Protein AF-J9FDZ7-F1 (afdb_monomer_lite)

Organism: Wuchereria bancrofti (NCBI:txid6293)

InterPro domains:
  IPR011078 Pyridoxal phosphate homeostasis protein [PTHR10146] (24-107)
 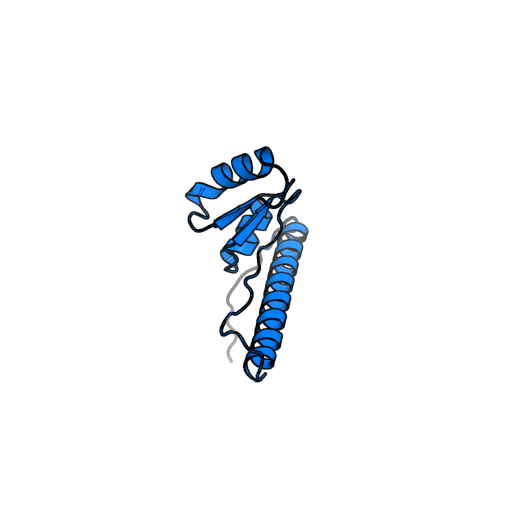 IPR029066 PLP-binding barrel [G3DSA:3.20.20.10] (22-108)
  IPR029066 PLP-binding barrel [SSF51419] (21-107)

Secondary structure (DSSP, 8-state):
------------TT-HHHHHHHHHHHHHHHHHHHHHHHHHHHHHTSTT--S------EE-TT--HHHHHHHHHTT--EEEES-HHHHHHHHHHHTTT-TT-EEEE---

Sequence (108 aa):
MAIRHLGDLCCDLNGTAGELNNAALVDNLRLILRRIENVSKKAEQSPYWRGRKPSLVAVSKTKSSSLIQCCYDAGQMKFGENYIQELVDKAEALKSKCPNIRWHFIGT

Foldseek 3Di:
DDDDDDDDDDDPPPPPPVVVVLVVLL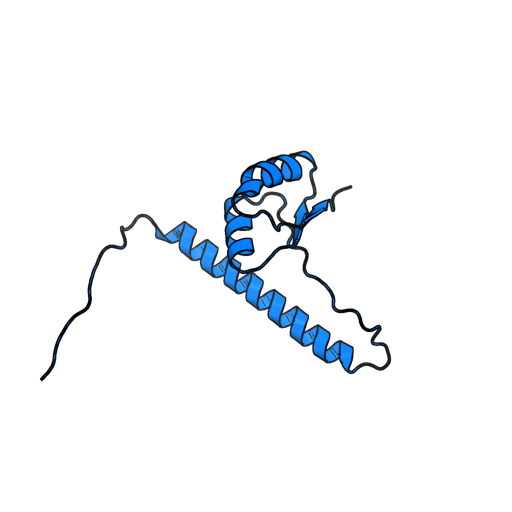VVVVVVVVVQVVVLVVLVPDPPNPPDRDDDAAEQEVHDLVSVLSVVVSPDAHYEYADPVVQVVSCVVCCVPRVRHDYDYPHD

Structure (mmCIF, N/CA/C/O backbone):
data_AF-J9FDZ7-F1
#
_entry.id   AF-J9FDZ7-F1
#
loop_
_atom_site.group_PDB
_atom_site.id
_atom_site.type_symbol
_atom_site.label_atom_id
_atom_site.label_alt_id
_atom_site.label_comp_id
_atom_site.label_asym_id
_atom_site.label_entity_id
_atom_site.label_seq_id
_atom_site.pdbx_PDB_ins_code
_atom_site.Cartn_x
_atom_site.Cartn_y
_atom_site.Cartn_z
_atom_site.occupancy
_atom_site.B_iso_or_equiv
_atom_site.auth_seq_id
_atom_site.auth_comp_id
_atom_site.auth_asym_id
_atom_site.auth_atom_id
_atom_site.pdbx_PDB_model_num
ATOM 1 N N . MET A 1 1 ? -40.040 -19.643 -26.287 1.00 32.91 1 MET A N 1
ATOM 2 C CA . MET A 1 1 ? -39.506 -20.928 -25.783 1.00 32.91 1 MET A CA 1
ATOM 3 C C . MET A 1 1 ? -37.998 -20.718 -25.630 1.00 32.91 1 MET A C 1
ATOM 5 O O . MET A 1 1 ? -37.355 -20.544 -26.645 1.00 32.91 1 MET A O 1
ATOM 9 N N . ALA A 1 2 ? -37.373 -20.513 -24.474 1.00 34.19 2 ALA A N 1
ATOM 10 C CA . ALA A 1 2 ? -37.771 -20.629 -23.081 1.00 34.19 2 ALA A CA 1
ATOM 11 C C . ALA A 1 2 ? -37.327 -19.377 -22.293 1.00 34.19 2 ALA A C 1
ATOM 13 O O . ALA A 1 2 ? -36.250 -18.834 -22.515 1.00 34.19 2 ALA A O 1
ATOM 14 N N . ILE A 1 3 ? -38.195 -18.953 -21.378 1.00 39.41 3 ILE A N 1
ATOM 15 C CA . ILE A 1 3 ? -37.937 -18.024 -20.275 1.00 39.41 3 ILE A CA 1
ATOM 16 C C . ILE A 1 3 ? -37.761 -18.891 -19.021 1.00 39.41 3 ILE A C 1
ATOM 18 O O . ILE A 1 3 ? -38.563 -19.809 -18.840 1.00 39.41 3 ILE A O 1
ATOM 22 N N . ARG A 1 4 ? -36.754 -18.592 -18.185 1.00 34.16 4 ARG A N 1
ATOM 23 C CA . ARG A 1 4 ? -36.658 -18.808 -16.715 1.00 34.16 4 ARG A CA 1
ATOM 24 C C . ARG A 1 4 ? -35.264 -18.309 -16.275 1.00 34.16 4 ARG A C 1
ATOM 26 O O . ARG A 1 4 ? -34.276 -18.828 -16.767 1.00 34.16 4 ARG A O 1
ATOM 33 N N . HIS A 1 5 ? -35.114 -17.140 -15.649 1.00 36.59 5 HIS A N 1
ATOM 34 C CA . HIS A 1 5 ? -35.403 -16.763 -14.252 1.00 36.59 5 HIS A CA 1
ATOM 35 C C . HIS A 1 5 ? -34.440 -17.395 -13.228 1.00 36.59 5 HIS A C 1
ATOM 37 O O . HIS A 1 5 ? -34.552 -18.578 -12.930 1.00 36.59 5 HIS A O 1
ATOM 43 N N . LEU A 1 6 ? -33.532 -16.558 -12.717 1.00 37.59 6 LEU A N 1
ATOM 44 C CA . LEU A 1 6 ? -32.768 -16.620 -11.459 1.00 37.59 6 LEU A CA 1
ATOM 45 C C . LEU A 1 6 ? -32.405 -15.137 -11.218 1.00 37.59 6 LEU A C 1
ATOM 47 O O . LEU A 1 6 ? -31.550 -14.614 -11.926 1.00 37.59 6 LEU A O 1
ATOM 51 N N . GLY A 1 7 ? -33.257 -14.338 -10.568 1.00 34.38 7 GLY A N 1
ATOM 52 C CA . GLY A 1 7 ? -33.419 -14.270 -9.108 1.00 34.38 7 GLY A CA 1
ATOM 53 C C . GLY A 1 7 ? -32.295 -13.386 -8.547 1.00 34.38 7 GLY A C 1
ATOM 54 O O . GLY A 1 7 ? -31.138 -13.610 -8.871 1.00 34.38 7 GLY A O 1
ATOM 55 N N . ASP A 1 8 ? -32.486 -12.343 -7.755 1.00 35.00 8 ASP A N 1
ATOM 56 C CA . ASP A 1 8 ? -33.650 -11.647 -7.228 1.00 35.00 8 ASP A CA 1
ATOM 57 C C . ASP A 1 8 ? -33.134 -10.274 -6.762 1.00 35.00 8 ASP A C 1
ATOM 59 O O . ASP A 1 8 ? -31.969 -10.121 -6.384 1.00 35.00 8 ASP A O 1
ATOM 63 N N . LEU A 1 9 ? -34.010 -9.273 -6.803 1.00 49.28 9 LEU A N 1
ATOM 64 C CA . LEU A 1 9 ? -33.831 -7.987 -6.137 1.00 49.28 9 LEU A CA 1
ATOM 65 C C . LEU A 1 9 ? -33.591 -8.211 -4.636 1.00 49.28 9 LEU A C 1
ATOM 67 O O . LEU A 1 9 ? -34.491 -8.700 -3.963 1.00 49.28 9 LEU A O 1
ATOM 71 N N . CYS A 1 10 ? -32.451 -7.763 -4.112 1.00 34.91 10 CYS A N 1
ATOM 72 C CA . CYS A 1 10 ? -32.377 -7.044 -2.834 1.00 34.91 10 CYS A CA 1
ATOM 73 C C . CYS A 1 10 ? -30.965 -6.462 -2.677 1.00 34.91 10 CYS A C 1
ATOM 75 O O . CYS A 1 10 ? -30.100 -7.047 -2.034 1.00 34.91 10 CYS A O 1
ATOM 77 N N . CYS A 1 11 ? -30.695 -5.319 -3.300 1.00 38.91 11 CYS A N 1
ATOM 78 C CA . CYS A 1 11 ? -29.627 -4.446 -2.825 1.00 38.91 11 CYS A CA 1
ATOM 79 C C . CYS A 1 11 ? -30.304 -3.223 -2.223 1.00 38.91 11 CYS A C 1
ATOM 81 O O . CYS A 1 11 ? -30.744 -2.310 -2.921 1.00 38.91 11 CYS A O 1
ATOM 83 N N . ASP A 1 12 ? -30.453 -3.285 -0.903 1.00 35.34 12 ASP A N 1
ATOM 84 C CA . ASP A 1 12 ? -30.918 -2.195 -0.066 1.00 35.34 12 ASP A CA 1
ATOM 85 C C . ASP A 1 12 ? -30.170 -0.904 -0.417 1.00 35.34 12 ASP A C 1
ATOM 87 O O . ASP A 1 12 ? -28.940 -0.866 -0.521 1.00 35.34 12 ASP A O 1
ATOM 91 N N . LEU A 1 13 ? -30.929 0.178 -0.581 1.00 44.09 13 LEU A N 1
ATOM 92 C CA . LEU A 1 13 ? -30.477 1.509 -1.001 1.00 44.09 13 LEU A CA 1
ATOM 93 C C . LEU A 1 13 ? -29.610 2.246 0.047 1.00 44.09 13 LEU A C 1
ATOM 95 O O . LEU A 1 13 ? -29.589 3.471 0.070 1.00 44.09 13 LEU A O 1
ATOM 99 N N . ASN A 1 14 ? -28.860 1.522 0.886 1.00 43.75 14 ASN A N 1
ATOM 100 C CA . ASN A 1 14 ? -27.991 2.071 1.934 1.00 43.75 14 ASN A CA 1
ATOM 101 C C . ASN A 1 14 ? -26.526 1.561 1.896 1.00 43.75 14 ASN A C 1
ATOM 103 O O . ASN A 1 14 ? -25.741 1.943 2.761 1.00 43.75 14 ASN A O 1
ATOM 107 N N . GLY A 1 15 ? -26.122 0.735 0.915 1.00 45.91 15 GLY A N 1
ATOM 108 C CA . GLY A 1 15 ? -24.787 0.089 0.872 1.00 45.91 15 GLY A CA 1
ATOM 109 C C . GLY A 1 15 ? -23.719 0.688 -0.067 1.00 45.91 15 GLY A C 1
ATOM 110 O O . GLY A 1 15 ? -22.568 0.259 -0.062 1.00 45.91 15 GLY A O 1
ATOM 111 N N . THR A 1 16 ? -24.040 1.689 -0.886 1.00 53.66 16 THR A N 1
ATOM 112 C CA . THR A 1 16 ? -23.292 1.917 -2.141 1.00 53.66 16 THR A CA 1
ATOM 113 C C . THR A 1 16 ? -21.958 2.664 -2.003 1.00 53.66 16 THR A C 1
ATOM 115 O O . THR A 1 16 ? -21.017 2.369 -2.736 1.00 53.66 16 THR A O 1
ATOM 118 N N . ALA A 1 17 ? -21.809 3.607 -1.069 1.00 55.47 17 ALA A N 1
ATOM 119 C CA . ALA A 1 17 ? -20.612 4.461 -1.030 1.00 55.47 17 ALA A CA 1
ATOM 120 C C . ALA A 1 17 ? -19.342 3.734 -0.537 1.00 55.47 17 ALA A C 1
ATOM 122 O O . ALA A 1 17 ? -18.249 3.963 -1.059 1.00 55.47 17 ALA A O 1
ATOM 123 N N . GLY A 1 18 ? -19.474 2.849 0.457 1.00 58.84 18 GLY A N 1
ATOM 124 C CA . GLY A 1 18 ? -18.346 2.098 1.022 1.00 58.84 18 GLY A CA 1
ATOM 125 C C . GLY A 1 18 ? -17.840 0.992 0.092 1.00 58.84 18 GLY A C 1
ATOM 126 O O . GLY A 1 18 ? -16.633 0.815 -0.067 1.00 58.84 18 GLY A O 1
ATOM 127 N N . GLU A 1 19 ? -18.757 0.294 -0.576 1.00 60.75 19 GLU A N 1
ATOM 128 C CA . GLU A 1 19 ? -18.436 -0.796 -1.503 1.00 60.75 19 GLU A CA 1
ATOM 129 C C . GLU A 1 19 ? -17.808 -0.284 -2.806 1.00 60.75 19 GLU A C 1
ATOM 131 O O . GLU A 1 19 ? -16.802 -0.834 -3.260 1.00 60.75 19 GLU A O 1
ATOM 136 N N . LEU A 1 20 ? -18.316 0.829 -3.355 1.00 61.69 20 LEU A N 1
ATOM 137 C CA . LEU A 1 20 ? -17.718 1.488 -4.523 1.00 61.69 20 LEU A CA 1
ATOM 138 C C . LEU A 1 20 ? -16.288 1.974 -4.235 1.00 61.69 20 LEU A C 1
ATOM 140 O O . LEU A 1 20 ? -15.404 1.847 -5.084 1.00 61.69 20 LEU A O 1
ATOM 144 N N . ASN A 1 21 ? -16.034 2.477 -3.023 1.00 82.50 21 ASN A N 1
ATOM 145 C CA . ASN A 1 21 ? -14.703 2.927 -2.617 1.00 82.50 21 ASN A CA 1
ATOM 146 C C . ASN A 1 21 ? -13.717 1.753 -2.450 1.00 82.50 21 ASN A C 1
ATOM 148 O O . ASN A 1 21 ? -12.546 1.864 -2.815 1.00 82.50 21 ASN A O 1
ATOM 152 N N . ASN A 1 22 ? -14.194 0.605 -1.960 1.00 89.94 22 ASN A N 1
ATOM 153 C CA . ASN A 1 22 ? -13.390 -0.612 -1.839 1.00 89.94 22 ASN A CA 1
ATOM 154 C C . ASN A 1 22 ? -13.025 -1.203 -3.207 1.00 89.94 22 ASN A C 1
ATOM 156 O O . ASN A 1 22 ? -11.865 -1.551 -3.428 1.00 89.94 22 ASN A O 1
ATOM 160 N N . ALA A 1 23 ? -13.977 -1.263 -4.143 1.00 90.44 23 ALA A N 1
ATOM 161 C CA . ALA A 1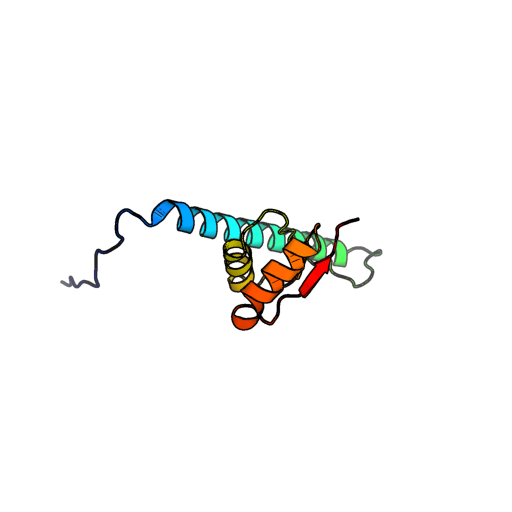 23 ? -13.714 -1.738 -5.501 1.00 90.44 23 ALA A CA 1
ATOM 162 C C . ALA A 1 23 ? -12.646 -0.879 -6.200 1.00 90.44 23 ALA A C 1
ATOM 164 O O . ALA A 1 23 ? -11.644 -1.404 -6.690 1.00 90.44 23 ALA A O 1
ATOM 165 N N . ALA A 1 24 ? -12.795 0.450 -6.146 1.00 93.81 24 ALA A N 1
ATOM 166 C CA . ALA A 1 24 ? -11.819 1.379 -6.710 1.00 93.81 24 ALA A CA 1
ATOM 167 C C . ALA A 1 24 ? -10.429 1.253 -6.052 1.00 93.81 24 ALA A C 1
ATOM 169 O O . ALA A 1 24 ? -9.403 1.317 -6.733 1.00 93.81 24 ALA A O 1
ATOM 170 N N . LEU A 1 25 ? -10.370 1.041 -4.732 1.00 95.00 25 LEU A N 1
ATOM 171 C CA . LEU A 1 25 ? -9.117 0.806 -4.009 1.00 95.00 25 LEU A CA 1
ATOM 172 C C . LEU A 1 25 ? -8.401 -0.462 -4.496 1.00 95.00 25 LEU A C 1
ATOM 174 O O . LEU A 1 25 ? -7.198 -0.427 -4.770 1.00 95.00 25 LEU A O 1
ATOM 178 N N . VAL A 1 26 ? -9.132 -1.569 -4.632 1.00 96.69 26 VAL A N 1
ATOM 179 C CA . VAL A 1 26 ? -8.578 -2.844 -5.107 1.00 96.69 26 VAL A CA 1
ATOM 180 C C . VAL A 1 26 ? -8.105 -2.734 -6.558 1.00 96.69 26 VAL A C 1
ATOM 182 O O . VAL A 1 26 ? -7.043 -3.256 -6.907 1.00 96.69 26 VAL A O 1
ATOM 185 N N . ASP A 1 27 ? -8.831 -2.011 -7.407 1.00 97.25 27 ASP A N 1
ATOM 186 C CA . ASP A 1 27 ? -8.412 -1.784 -8.790 1.00 97.25 27 ASP A CA 1
ATOM 187 C C . ASP A 1 27 ? -7.151 -0.922 -8.880 1.00 97.25 27 ASP A C 1
ATOM 189 O O . ASP A 1 27 ? -6.242 -1.236 -9.657 1.00 97.25 27 ASP A O 1
ATOM 193 N N . ASN A 1 28 ? -7.021 0.091 -8.019 1.00 97.44 28 ASN A N 1
ATOM 194 C CA . ASN A 1 28 ? -5.789 0.869 -7.893 1.00 97.44 28 ASN A CA 1
ATOM 195 C C . ASN A 1 28 ? -4.603 -0.004 -7.459 1.00 97.44 28 ASN A C 1
ATOM 197 O O . ASN A 1 28 ? -3.521 0.090 -8.046 1.00 97.44 28 ASN A O 1
ATOM 201 N N . LEU A 1 29 ? -4.800 -0.895 -6.483 1.00 97.75 29 LEU A N 1
ATOM 202 C CA . LEU A 1 29 ? -3.778 -1.856 -6.065 1.00 97.75 29 LEU A CA 1
ATOM 203 C C . LEU A 1 29 ? -3.344 -2.747 -7.240 1.00 97.75 29 LEU A C 1
ATOM 205 O O . LEU A 1 29 ? -2.150 -2.855 -7.531 1.00 97.75 29 LEU A O 1
ATOM 209 N N . ARG A 1 30 ? -4.299 -3.332 -7.974 1.00 97.69 30 ARG A N 1
ATOM 210 C CA . ARG A 1 30 ? -4.022 -4.169 -9.156 1.00 97.69 30 ARG A CA 1
ATOM 211 C C . ARG A 1 30 ? -3.280 -3.397 -10.245 1.00 97.69 30 ARG A C 1
ATOM 213 O O . ARG A 1 30 ? -2.353 -3.934 -10.854 1.00 97.69 30 ARG A O 1
ATOM 220 N N . LEU A 1 31 ? -3.659 -2.144 -10.488 1.00 98.12 31 LEU A N 1
ATOM 221 C CA . LEU A 1 31 ? -2.990 -1.271 -11.449 1.00 98.12 31 LEU A CA 1
ATOM 222 C C . LEU A 1 31 ? -1.520 -1.044 -11.070 1.00 98.12 31 LEU A C 1
ATOM 224 O O . LEU A 1 31 ? -0.640 -1.163 -11.925 1.00 98.12 31 LEU A O 1
ATOM 228 N N . ILE A 1 32 ? -1.241 -0.755 -9.797 1.00 98.00 32 ILE A N 1
ATOM 229 C CA . ILE A 1 32 ? 0.125 -0.548 -9.296 1.00 98.00 32 ILE A CA 1
ATOM 230 C C . ILE A 1 32 ? 0.945 -1.837 -9.413 1.00 98.00 32 ILE A C 1
ATOM 232 O O . ILE A 1 32 ? 2.062 -1.797 -9.931 1.00 98.00 32 ILE A O 1
ATOM 236 N N . LEU A 1 33 ? 0.391 -2.986 -9.016 1.00 97.44 33 LEU A N 1
ATOM 237 C CA . LEU A 1 33 ? 1.070 -4.281 -9.133 1.00 97.44 33 LEU A CA 1
ATOM 238 C C . LEU A 1 33 ? 1.429 -4.609 -10.589 1.00 97.44 33 LEU A C 1
ATOM 240 O O . LEU A 1 33 ? 2.560 -5.004 -10.872 1.00 97.44 33 LEU A O 1
ATOM 244 N N . ARG A 1 34 ? 0.515 -4.362 -11.536 1.00 97.62 34 ARG A N 1
ATOM 245 C CA . ARG A 1 34 ? 0.787 -4.525 -12.976 1.00 97.62 34 ARG A CA 1
ATOM 246 C C . ARG A 1 34 ? 1.909 -3.607 -13.458 1.00 97.62 34 ARG A C 1
ATOM 248 O O . ARG A 1 34 ? 2.755 -4.039 -14.236 1.00 97.62 34 ARG A O 1
ATOM 255 N N . ARG A 1 35 ? 1.944 -2.350 -13.001 1.00 97.62 35 ARG A N 1
ATOM 256 C CA . ARG A 1 35 ? 3.029 -1.411 -13.340 1.00 97.62 35 ARG A CA 1
ATOM 257 C C . ARG A 1 35 ? 4.375 -1.908 -12.822 1.00 97.62 35 ARG A C 1
ATOM 259 O O . ARG A 1 35 ? 5.342 -1.900 -13.580 1.00 97.62 35 ARG A O 1
ATOM 266 N N . ILE A 1 36 ? 4.423 -2.374 -11.574 1.00 96.94 36 ILE A N 1
ATOM 267 C CA . ILE A 1 36 ? 5.636 -2.935 -10.970 1.00 96.94 36 ILE A CA 1
ATOM 268 C C . ILE A 1 36 ? 6.119 -4.151 -11.761 1.00 96.94 36 ILE A C 1
ATOM 270 O O . ILE A 1 36 ? 7.302 -4.223 -12.091 1.00 96.94 36 ILE A O 1
ATOM 274 N N . GLU A 1 37 ? 5.224 -5.070 -12.122 1.00 96.56 37 GLU A N 1
ATOM 275 C CA . GLU A 1 37 ? 5.589 -6.258 -12.900 1.00 96.56 37 GLU A CA 1
ATOM 276 C C . GLU A 1 37 ? 6.098 -5.882 -14.298 1.00 96.56 37 GLU A C 1
ATOM 278 O O . GLU A 1 37 ? 7.139 -6.372 -14.732 1.00 96.56 37 GLU A O 1
ATOM 283 N N . ASN A 1 38 ? 5.432 -4.951 -14.986 1.00 96.44 38 ASN A N 1
ATOM 284 C CA . ASN A 1 38 ? 5.854 -4.491 -16.311 1.00 96.44 38 ASN A CA 1
ATOM 285 C C . ASN A 1 38 ? 7.238 -3.828 -16.287 1.00 96.44 38 ASN A C 1
ATOM 287 O O . ASN A 1 38 ? 8.049 -4.064 -17.182 1.00 96.44 38 ASN A O 1
ATOM 291 N N . VAL A 1 39 ? 7.519 -3.001 -15.277 1.00 95.19 39 VAL A N 1
ATOM 292 C CA . VAL A 1 39 ? 8.842 -2.382 -15.107 1.00 95.19 39 VAL A CA 1
ATOM 293 C C . VAL A 1 39 ? 9.884 -3.432 -14.727 1.00 95.19 39 VAL A C 1
ATOM 295 O O . VAL A 1 39 ? 10.988 -3.400 -15.261 1.00 95.19 39 VAL A O 1
ATOM 298 N N . SER A 1 40 ? 9.531 -4.398 -13.876 1.00 95.88 40 SER A N 1
ATOM 299 C CA . SER A 1 40 ? 10.435 -5.484 -13.477 1.00 95.88 40 SER A CA 1
ATOM 300 C C . SER A 1 40 ? 10.845 -6.345 -14.672 1.00 95.88 40 SER A C 1
ATOM 302 O O . SER A 1 40 ? 12.033 -6.580 -14.858 1.00 95.88 40 SER A O 1
ATOM 304 N N . LYS A 1 41 ? 9.901 -6.717 -15.548 1.00 95.44 41 LYS A N 1
ATOM 305 C CA . LYS A 1 41 ? 10.190 -7.457 -16.791 1.00 95.44 41 LYS A CA 1
ATOM 306 C C . LYS A 1 41 ? 11.126 -6.700 -17.733 1.00 95.44 41 LYS A C 1
ATOM 308 O O . LYS A 1 41 ? 11.983 -7.303 -18.366 1.00 95.44 41 LYS A O 1
ATOM 313 N N . LYS A 1 42 ? 10.975 -5.375 -17.833 1.00 95.12 42 LYS A N 1
ATOM 314 C CA . LYS A 1 42 ? 11.898 -4.536 -18.616 1.00 95.12 42 LYS A CA 1
ATOM 315 C C . LYS A 1 42 ? 13.279 -4.470 -17.967 1.00 95.12 42 LYS A C 1
ATOM 317 O O . LYS A 1 42 ? 14.283 -4.529 -18.666 1.00 95.12 42 LYS A O 1
ATOM 322 N N . ALA A 1 43 ? 13.333 -4.362 -16.640 1.00 95.06 43 ALA A N 1
ATOM 323 C CA . ALA A 1 43 ? 14.587 -4.323 -15.897 1.00 95.06 43 ALA A CA 1
ATOM 324 C C . ALA A 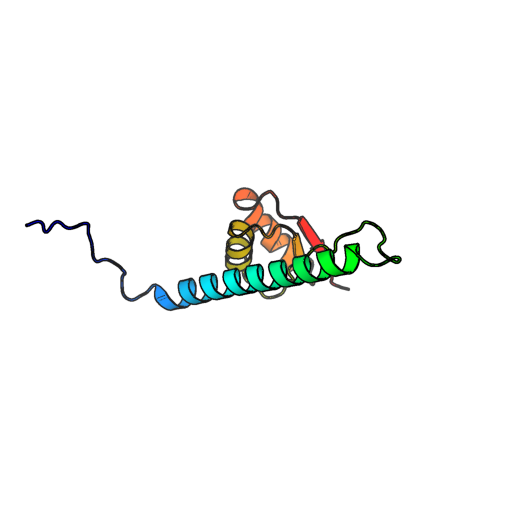1 43 ? 15.368 -5.639 -16.017 1.00 95.06 43 ALA A C 1
ATOM 326 O O . ALA A 1 43 ? 16.583 -5.587 -16.149 1.00 95.06 43 ALA A O 1
ATOM 327 N N . GLU A 1 44 ? 14.685 -6.787 -16.048 1.00 95.94 44 GLU A N 1
ATOM 328 C CA . GLU A 1 44 ? 15.283 -8.118 -16.247 1.00 95.94 44 GLU A CA 1
ATOM 329 C C . GLU A 1 44 ? 16.045 -8.270 -17.570 1.00 95.94 44 GLU A C 1
ATOM 331 O O . GLU A 1 44 ? 16.961 -9.080 -17.654 1.00 95.94 44 GLU A O 1
ATOM 336 N N . GLN A 1 45 ? 15.703 -7.478 -18.588 1.00 95.44 45 GLN A N 1
ATOM 337 C CA . GLN A 1 45 ? 16.376 -7.487 -19.892 1.00 95.44 45 GLN A CA 1
ATOM 338 C C . GLN A 1 45 ? 17.645 -6.619 -19.915 1.00 95.44 45 GLN A C 1
ATOM 340 O O . GLN A 1 45 ? 18.381 -6.618 -20.899 1.00 95.44 45 GLN A O 1
ATOM 345 N N . SER A 1 46 ? 17.899 -5.851 -18.854 1.00 95.00 46 SER A N 1
ATOM 346 C CA . SER A 1 46 ? 19.049 -4.955 -18.765 1.00 95.00 46 SER A CA 1
ATOM 347 C C . SER A 1 46 ? 20.317 -5.709 -18.352 1.00 95.00 46 SER A C 1
ATOM 349 O O . SER A 1 46 ? 20.260 -6.512 -17.418 1.00 95.00 46 SER A O 1
ATOM 351 N N . PRO A 1 47 ? 21.496 -5.383 -18.919 1.00 95.69 47 PRO A N 1
ATOM 352 C CA . PRO A 1 47 ? 22.772 -5.924 -18.444 1.00 95.69 47 PRO A CA 1
ATOM 353 C C . PRO A 1 47 ? 23.093 -5.519 -16.993 1.00 95.69 47 PRO A C 1
ATOM 355 O O . PRO A 1 47 ? 23.932 -6.140 -16.349 1.00 95.69 47 PRO A O 1
ATOM 358 N N . TYR A 1 48 ? 22.415 -4.497 -16.456 1.00 93.75 48 TYR A N 1
ATOM 359 C CA . TYR A 1 48 ? 22.561 -4.044 -15.069 1.00 93.75 48 TYR A CA 1
ATOM 360 C C . TYR A 1 48 ? 21.593 -4.733 -14.095 1.00 93.75 48 TYR A C 1
ATOM 362 O O . TYR A 1 48 ? 21.520 -4.352 -12.921 1.00 93.75 48 TYR A O 1
ATOM 370 N N . TRP A 1 49 ? 20.806 -5.710 -14.556 1.00 93.75 49 TRP A N 1
ATOM 371 C CA . TRP A 1 49 ? 19.860 -6.418 -13.704 1.00 93.75 49 TRP A CA 1
ATOM 372 C C . TRP A 1 49 ? 20.574 -7.198 -12.600 1.00 93.75 49 TRP A C 1
ATOM 374 O O . TRP A 1 49 ? 21.405 -8.064 -12.853 1.00 93.75 49 TRP A O 1
ATOM 384 N N . ARG A 1 50 ? 20.211 -6.924 -11.343 1.00 93.62 50 ARG A N 1
ATOM 385 C CA . ARG A 1 50 ? 20.827 -7.555 -10.161 1.00 93.62 50 ARG A CA 1
ATOM 386 C C . ARG A 1 50 ? 20.028 -8.736 -9.602 1.00 93.62 50 ARG A C 1
ATOM 388 O O . ARG A 1 50 ? 20.209 -9.095 -8.442 1.00 93.62 50 ARG A O 1
ATOM 395 N N . GLY A 1 51 ? 19.101 -9.302 -10.379 1.00 93.31 51 GLY A N 1
ATOM 396 C CA . GLY A 1 51 ? 18.309 -10.461 -9.947 1.00 93.31 51 GLY A CA 1
ATOM 397 C C . GLY A 1 51 ? 17.298 -10.173 -8.831 1.00 93.31 51 GLY A C 1
ATOM 398 O O . GLY A 1 51 ? 16.891 -11.097 -8.133 1.00 93.31 51 GLY A O 1
ATOM 399 N N . ARG A 1 52 ? 16.906 -8.910 -8.605 1.00 93.12 52 ARG A N 1
ATOM 400 C CA . ARG A 1 52 ? 16.019 -8.527 -7.492 1.00 93.12 52 ARG A CA 1
ATOM 401 C C . ARG A 1 52 ? 14.819 -7.720 -7.961 1.00 93.12 52 ARG A C 1
ATOM 403 O O . ARG A 1 52 ? 14.956 -6.549 -8.306 1.00 93.12 52 ARG A O 1
ATOM 410 N N . LYS A 1 53 ? 13.631 -8.322 -7.873 1.00 93.75 53 LYS A N 1
ATOM 411 C CA . LYS A 1 53 ? 12.362 -7.618 -8.080 1.00 93.75 53 LYS A CA 1
ATOM 412 C C . LYS A 1 53 ? 12.031 -6.707 -6.890 1.00 93.75 53 LYS A C 1
ATOM 414 O O . LYS A 1 53 ? 12.189 -7.129 -5.740 1.00 93.75 53 LYS A O 1
ATOM 419 N N . PRO A 1 54 ? 11.548 -5.478 -7.132 1.00 94.25 54 PRO A N 1
ATOM 420 C CA . PRO A 1 54 ? 11.020 -4.634 -6.069 1.00 94.25 54 PRO A CA 1
ATOM 421 C C . PRO A 1 54 ? 9.774 -5.271 -5.437 1.00 94.25 54 PRO A C 1
ATOM 423 O O . PRO A 1 54 ? 9.005 -5.973 -6.089 1.00 94.25 54 PRO A O 1
ATOM 426 N N . SER A 1 55 ? 9.563 -5.005 -4.150 1.00 94.44 55 SER A N 1
ATOM 427 C CA . SER A 1 55 ? 8.335 -5.361 -3.433 1.00 94.44 55 SER A CA 1
ATOM 428 C C . SER A 1 55 ? 7.513 -4.110 -3.145 1.00 94.44 55 SER A C 1
ATOM 430 O O . SER A 1 55 ? 8.077 -3.092 -2.753 1.00 94.44 55 SER A O 1
ATOM 432 N N . LEU A 1 56 ? 6.188 -4.207 -3.260 1.00 97.88 56 LEU A N 1
ATOM 433 C CA . LEU A 1 56 ? 5.274 -3.145 -2.843 1.00 97.88 56 LEU A CA 1
ATOM 434 C C . LEU A 1 56 ? 5.022 -3.215 -1.332 1.00 97.88 56 LEU A C 1
ATOM 436 O O . LEU A 1 56 ? 4.528 -4.229 -0.838 1.00 97.88 56 LEU A O 1
ATOM 440 N N . VAL A 1 57 ? 5.315 -2.126 -0.621 1.00 98.25 57 VAL A N 1
ATOM 441 C CA . VAL A 1 57 ? 4.850 -1.879 0.752 1.00 98.25 57 VAL A CA 1
ATOM 442 C C . VAL A 1 57 ? 3.749 -0.824 0.672 1.00 98.25 57 VAL A C 1
ATOM 444 O O . VAL A 1 57 ? 4.010 0.310 0.275 1.00 98.25 57 VAL A O 1
ATOM 447 N N . ALA A 1 58 ? 2.512 -1.201 0.994 1.00 98.06 58 ALA A N 1
ATOM 448 C CA . ALA A 1 58 ? 1.369 -0.296 0.942 1.00 98.06 58 ALA A CA 1
ATOM 449 C C . ALA A 1 58 ? 1.329 0.562 2.214 1.00 98.06 58 ALA A C 1
ATOM 451 O O . ALA A 1 58 ? 1.152 0.041 3.311 1.00 98.06 58 ALA A O 1
ATOM 452 N N . VAL A 1 59 ? 1.514 1.875 2.083 1.00 98.00 59 VAL A N 1
ATOM 453 C CA . VAL A 1 59 ? 1.512 2.791 3.232 1.00 98.00 59 VAL A CA 1
ATOM 454 C C . VAL A 1 59 ? 0.078 3.030 3.705 1.00 98.00 59 VAL A C 1
ATOM 456 O O . VAL A 1 59 ? -0.741 3.553 2.950 1.00 98.00 59 VAL A O 1
ATOM 459 N N . SER A 1 60 ? -0.216 2.661 4.951 1.00 96.94 60 SER A N 1
ATOM 460 C CA . SER A 1 60 ? -1.565 2.670 5.536 1.00 96.94 60 SER A CA 1
ATOM 461 C C . SER A 1 60 ? -1.745 3.655 6.696 1.00 96.94 60 SER A C 1
ATOM 463 O O . SER A 1 60 ? -2.807 3.664 7.329 1.00 96.94 60 SER A O 1
ATOM 465 N N . LYS A 1 61 ? -0.766 4.544 6.932 1.00 94.94 61 LYS A N 1
ATOM 466 C CA . LYS A 1 61 ? -0.910 5.662 7.881 1.00 94.94 61 LYS A CA 1
ATOM 467 C C . LYS A 1 61 ? -2.208 6.420 7.618 1.00 94.94 61 LYS A C 1
ATOM 469 O O . LYS A 1 61 ? -2.542 6.663 6.456 1.00 94.94 61 LYS A O 1
ATOM 474 N N . THR A 1 62 ? -2.934 6.756 8.682 1.00 94.12 62 THR A N 1
ATOM 475 C CA . THR A 1 62 ? -4.241 7.440 8.627 1.00 94.12 62 THR A CA 1
ATOM 476 C C . THR A 1 62 ? -5.365 6.698 7.880 1.00 94.12 62 THR A C 1
ATOM 478 O O . THR A 1 62 ? -6.437 7.262 7.656 1.00 94.12 62 THR A O 1
ATOM 481 N N . LYS A 1 63 ? -5.167 5.430 7.487 1.00 96.00 63 LYS A N 1
ATOM 482 C CA . LYS A 1 63 ? -6.202 4.567 6.891 1.00 96.00 63 LYS A CA 1
ATOM 483 C C . LYS A 1 63 ? -6.758 3.592 7.924 1.00 96.00 63 LYS A C 1
ATOM 485 O O . LYS A 1 63 ? -6.040 3.142 8.813 1.00 96.00 63 LYS A O 1
ATOM 490 N N . SER A 1 64 ? -8.043 3.260 7.794 1.00 96.12 64 SER A N 1
ATOM 491 C CA . SER A 1 64 ? -8.719 2.329 8.698 1.00 96.12 64 SER A CA 1
ATOM 492 C C . SER A 1 64 ? -8.295 0.879 8.450 1.00 96.12 64 SER A C 1
ATOM 494 O O . SER A 1 64 ? -7.955 0.494 7.328 1.00 96.12 64 SER A O 1
ATOM 496 N N . SER A 1 65 ? -8.403 0.040 9.484 1.00 96.06 65 SER A N 1
ATOM 497 C CA . SER A 1 65 ? -8.130 -1.400 9.390 1.00 96.06 65 SER A CA 1
ATOM 498 C C . SER A 1 65 ? -9.019 -2.109 8.361 1.00 96.06 65 SER A C 1
ATOM 500 O O . SER A 1 65 ? -8.583 -3.076 7.748 1.00 96.06 65 SER A O 1
ATOM 502 N N . SER A 1 66 ? -10.231 -1.603 8.100 1.00 95.50 66 SER A N 1
ATOM 503 C CA . SER A 1 66 ? -11.118 -2.152 7.063 1.00 95.50 66 SER A CA 1
ATOM 504 C C . SER A 1 66 ? -10.542 -1.999 5.651 1.00 95.50 66 SER A C 1
ATOM 506 O O . SER A 1 66 ? -10.681 -2.918 4.849 1.00 95.50 66 SER A O 1
ATOM 508 N N . LEU A 1 67 ? -9.866 -0.885 5.342 1.00 96.19 67 LEU A N 1
ATOM 509 C CA . LEU A 1 67 ? -9.212 -0.711 4.039 1.00 96.19 67 LEU A CA 1
ATOM 510 C C . LEU A 1 67 ? -7.969 -1.601 3.912 1.00 96.19 67 LEU A C 1
ATOM 512 O O . LEU A 1 67 ? -7.675 -2.102 2.829 1.00 96.19 67 LEU A O 1
ATOM 516 N N . ILE A 1 68 ? -7.258 -1.827 5.021 1.00 97.44 68 ILE A N 1
ATOM 517 C CA . ILE A 1 68 ? -6.134 -2.772 5.074 1.00 97.44 68 ILE A CA 1
ATOM 518 C C . ILE A 1 68 ? -6.639 -4.191 4.818 1.00 97.44 68 ILE A C 1
ATOM 520 O O . ILE A 1 68 ? -6.061 -4.886 3.987 1.00 97.44 68 ILE A O 1
ATOM 524 N N . GLN A 1 69 ? -7.738 -4.594 5.464 1.00 97.25 69 GLN A N 1
ATOM 525 C CA . GLN A 1 69 ? -8.378 -5.885 5.226 1.00 97.25 69 GLN A CA 1
ATOM 526 C C . GLN A 1 69 ? -8.811 -6.033 3.759 1.00 97.25 69 GLN A C 1
ATOM 528 O O . GLN A 1 69 ? -8.464 -7.020 3.130 1.00 97.25 69 GLN A O 1
ATOM 533 N N . CYS A 1 70 ? -9.453 -5.019 3.172 1.00 96.94 70 CYS A N 1
ATOM 534 C CA . CYS A 1 70 ? -9.840 -5.026 1.756 1.00 96.94 70 CYS A CA 1
ATOM 535 C C . CYS A 1 70 ? -8.639 -5.255 0.811 1.00 96.94 70 CYS A C 1
ATOM 537 O O . CYS A 1 70 ? -8.682 -6.095 -0.089 1.00 96.94 70 CYS A O 1
ATOM 539 N N . CYS A 1 71 ? -7.520 -4.560 1.044 1.00 97.62 71 CYS A N 1
ATOM 540 C CA . CYS A 1 71 ? -6.279 -4.783 0.295 1.00 97.62 71 CYS A CA 1
ATOM 541 C C . CYS A 1 71 ? -5.660 -6.165 0.567 1.00 97.62 71 CYS A C 1
ATOM 543 O O . CYS A 1 71 ? -5.082 -6.765 -0.341 1.00 97.62 71 CYS A O 1
ATOM 545 N N . TYR A 1 72 ? -5.758 -6.657 1.803 1.00 98.31 72 TYR A N 1
ATOM 546 C CA . TYR A 1 72 ? -5.271 -7.975 2.203 1.00 98.31 72 TYR A CA 1
ATOM 547 C C . TYR A 1 72 ? -6.024 -9.098 1.494 1.00 98.31 72 TYR A C 1
ATOM 549 O O . TYR A 1 72 ? -5.391 -9.984 0.923 1.00 98.31 72 TYR A O 1
ATOM 557 N N . ASP A 1 73 ? -7.351 -9.003 1.436 1.00 97.12 73 ASP A N 1
ATOM 558 C CA . ASP A 1 73 ? -8.217 -9.941 0.719 1.00 97.12 73 ASP A CA 1
ATOM 559 C C . ASP A 1 73 ? -7.919 -9.929 -0.795 1.00 97.12 73 ASP A C 1
ATOM 561 O O . ASP A 1 73 ? -8.066 -10.937 -1.484 1.00 97.12 73 ASP A O 1
ATOM 565 N N . ALA A 1 74 ? -7.402 -8.807 -1.313 1.00 97.00 74 ALA A N 1
ATOM 566 C CA . ALA A 1 74 ? -6.879 -8.676 -2.674 1.00 97.00 74 ALA A CA 1
ATOM 567 C C . ALA A 1 74 ? -5.409 -9.133 -2.850 1.00 97.00 74 ALA A C 1
ATOM 569 O O . ALA A 1 74 ? -4.848 -8.988 -3.940 1.00 97.00 74 ALA 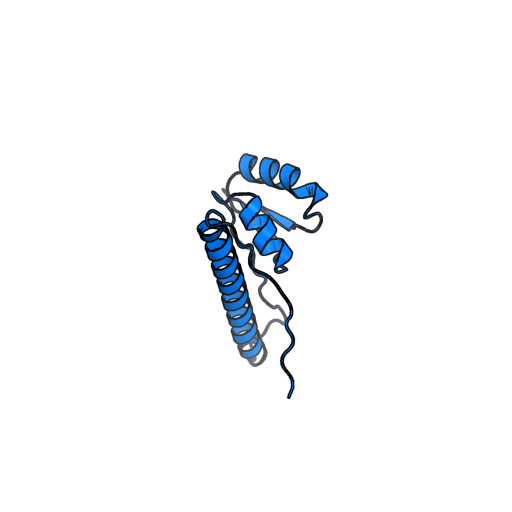A O 1
ATOM 570 N N . GLY A 1 75 ? -4.777 -9.683 -1.808 1.00 97.12 75 GLY A N 1
ATOM 571 C CA . GLY A 1 75 ? -3.437 -10.281 -1.834 1.00 97.12 75 GLY A CA 1
ATOM 572 C C . GLY A 1 75 ? -2.287 -9.378 -1.368 1.00 97.12 75 GLY A C 1
ATOM 573 O O . GLY A 1 75 ? -1.130 -9.809 -1.387 1.00 97.12 75 GLY A O 1
ATOM 574 N N . GLN A 1 76 ? -2.549 -8.139 -0.934 1.00 98.25 76 GLN A N 1
ATOM 575 C CA . GLN A 1 76 ? -1.503 -7.273 -0.383 1.00 98.25 76 GLN A CA 1
ATOM 576 C C . GLN A 1 76 ? -1.133 -7.717 1.036 1.00 98.25 76 GLN A C 1
ATOM 578 O O . GLN A 1 76 ? -1.938 -7.644 1.953 1.00 98.25 76 GLN A O 1
ATOM 583 N N . MET A 1 77 ? 0.120 -8.120 1.248 1.00 97.94 77 MET A N 1
ATOM 584 C CA . MET A 1 77 ? 0.574 -8.597 2.566 1.00 97.94 77 MET A CA 1
ATOM 585 C C . MET A 1 77 ? 1.467 -7.607 3.318 1.00 97.94 77 MET A C 1
ATOM 587 O O . MET A 1 77 ? 1.600 -7.713 4.531 1.00 97.94 77 MET A O 1
ATOM 591 N N . LYS A 1 78 ? 2.138 -6.682 2.621 1.00 98.62 78 LYS A N 1
ATOM 592 C CA . LYS A 1 78 ? 3.138 -5.790 3.230 1.00 98.62 78 LYS A CA 1
ATOM 593 C C . LYS A 1 78 ? 2.548 -4.401 3.432 1.00 98.62 78 LYS A C 1
ATOM 595 O O . LYS A 1 78 ? 2.203 -3.748 2.443 1.00 98.62 78 LYS A O 1
ATOM 600 N N . PHE A 1 79 ? 2.484 -3.942 4.675 1.00 98.56 79 PHE A N 1
ATOM 601 C CA . PHE A 1 79 ? 1.923 -2.636 5.021 1.00 98.56 79 PHE A CA 1
ATOM 602 C C . PHE A 1 79 ? 2.932 -1.778 5.777 1.00 98.56 79 PHE A C 1
ATOM 604 O O . PHE A 1 79 ? 3.752 -2.299 6.530 1.00 98.56 79 PHE A O 1
ATOM 611 N N . GLY A 1 80 ? 2.895 -0.472 5.520 1.00 98.31 80 GLY A N 1
ATOM 612 C CA . GLY A 1 80 ? 3.807 0.516 6.084 1.00 98.31 80 GLY A CA 1
ATOM 613 C C . GLY A 1 80 ? 3.086 1.506 6.994 1.00 98.31 80 GLY A C 1
ATOM 614 O O . GLY A 1 80 ? 2.107 2.116 6.566 1.00 98.31 80 GLY A O 1
ATOM 615 N N . GLU A 1 81 ? 3.598 1.715 8.205 1.00 98.44 81 GLU A N 1
ATOM 616 C CA . GLU A 1 81 ? 3.060 2.681 9.170 1.00 98.44 81 GLU A CA 1
ATOM 617 C C . GLU A 1 81 ? 4.126 3.679 9.626 1.00 98.44 81 GLU A C 1
ATOM 619 O O . GLU A 1 81 ? 5.296 3.330 9.796 1.00 98.44 81 GLU A O 1
ATOM 624 N N . ASN A 1 82 ? 3.701 4.927 9.840 1.00 98.06 82 ASN A N 1
ATOM 625 C CA . ASN A 1 82 ? 4.578 6.005 10.307 1.00 98.06 82 ASN A CA 1
ATOM 626 C C . ASN A 1 82 ? 4.580 6.154 11.834 1.00 98.06 82 ASN A C 1
ATOM 628 O O . ASN A 1 82 ? 5.547 6.668 12.381 1.00 98.06 82 ASN A O 1
ATOM 632 N N . TYR A 1 83 ? 3.512 5.742 12.515 1.00 97.06 83 TYR A N 1
ATOM 633 C CA . TYR A 1 83 ? 3.352 5.921 13.957 1.00 97.06 83 TYR A CA 1
ATOM 634 C C . TYR A 1 83 ? 3.256 4.557 14.630 1.00 97.06 83 TYR A C 1
ATOM 636 O O . TYR A 1 83 ? 2.462 3.713 14.212 1.00 97.06 83 TYR A O 1
ATOM 644 N N . ILE A 1 84 ? 4.062 4.336 15.672 1.00 96.38 84 ILE A N 1
ATOM 645 C CA . ILE A 1 84 ? 4.135 3.030 16.340 1.00 96.38 84 ILE A CA 1
ATOM 646 C C . ILE A 1 84 ? 2.797 2.635 16.971 1.00 96.38 84 ILE A C 1
ATOM 648 O O . ILE A 1 84 ? 2.399 1.480 16.863 1.00 96.38 84 ILE A O 1
ATOM 652 N N . GLN A 1 85 ? 2.072 3.597 17.552 1.00 96.88 85 GLN A N 1
ATOM 653 C CA . GLN A 1 85 ? 0.773 3.337 18.168 1.00 96.88 85 GLN A CA 1
ATOM 654 C C . GLN A 1 85 ? -0.257 2.885 17.125 1.00 96.88 85 GLN A C 1
ATOM 656 O O . GLN A 1 85 ? -0.892 1.854 17.314 1.00 96.88 85 GLN A O 1
ATOM 661 N N . GLU A 1 86 ? -0.343 3.574 15.977 1.00 96.56 86 GLU A N 1
ATOM 662 C CA . GLU A 1 86 ? -1.220 3.146 14.876 1.00 96.56 86 GLU A CA 1
ATOM 663 C C . GLU A 1 86 ? -0.875 1.734 14.387 1.00 96.56 86 GLU A C 1
ATOM 665 O O . GLU A 1 86 ? -1.779 0.947 14.110 1.00 96.56 86 GLU A O 1
ATOM 670 N N . LEU A 1 87 ? 0.418 1.403 14.279 1.00 97.81 87 LEU A N 1
ATOM 671 C CA . LEU A 1 87 ? 0.861 0.069 13.873 1.00 97.81 87 LEU A CA 1
ATOM 672 C C . LEU A 1 87 ? 0.386 -0.990 14.865 1.00 97.81 87 LEU A C 1
ATOM 674 O O . LEU A 1 87 ? -0.212 -1.974 14.439 1.00 97.81 87 LEU A O 1
ATOM 678 N N . VAL A 1 88 ? 0.639 -0.796 16.162 1.00 97.62 88 VAL A N 1
ATOM 679 C CA . VAL A 1 88 ? 0.260 -1.755 17.212 1.00 97.62 88 VAL A CA 1
ATOM 680 C C . VAL A 1 88 ? -1.254 -1.958 17.237 1.00 97.62 88 VAL A C 1
ATOM 682 O O . VAL A 1 88 ? -1.712 -3.100 17.196 1.00 97.62 88 VAL A O 1
ATOM 685 N N . ASP A 1 89 ? -2.024 -0.869 17.211 1.00 97.88 89 ASP A N 1
ATOM 686 C CA . ASP A 1 89 ? -3.486 -0.923 17.259 1.00 97.88 89 ASP A CA 1
ATOM 687 C C . ASP A 1 89 ? -4.058 -1.671 16.042 1.00 97.88 89 ASP A C 1
ATOM 689 O O . ASP A 1 89 ? -4.914 -2.551 16.177 1.00 97.88 89 ASP A O 1
ATOM 693 N N . LYS A 1 90 ? -3.552 -1.381 14.833 1.00 97.88 90 LYS A N 1
ATOM 694 C CA . LYS A 1 90 ? -3.974 -2.068 13.600 1.00 97.88 90 LYS A CA 1
ATOM 695 C C . LYS A 1 90 ? -3.519 -3.525 13.571 1.00 97.88 90 LYS A C 1
ATOM 697 O O . LYS A 1 90 ? -4.276 -4.381 13.111 1.00 97.88 90 LYS A O 1
ATOM 702 N N . ALA A 1 91 ? -2.308 -3.814 14.043 1.00 97.75 91 ALA A N 1
ATOM 703 C CA . ALA A 1 91 ? -1.762 -5.164 14.085 1.00 97.75 91 ALA A CA 1
ATOM 704 C C . ALA A 1 91 ? -2.597 -6.071 14.989 1.00 97.75 91 ALA A C 1
ATOM 706 O O . ALA A 1 91 ? -2.938 -7.175 14.570 1.00 97.75 91 ALA A O 1
ATOM 707 N N . GLU A 1 92 ? -2.981 -5.598 16.177 1.00 97.94 92 GLU A N 1
ATOM 708 C CA . GLU A 1 92 ? -3.824 -6.374 17.087 1.00 97.94 92 GLU A CA 1
ATOM 709 C C . GLU A 1 92 ? -5.246 -6.531 16.530 1.00 97.94 92 GLU A C 1
ATOM 711 O O . GLU A 1 92 ? -5.764 -7.647 16.470 1.00 97.94 92 GLU A O 1
ATOM 716 N N . ALA A 1 93 ? -5.842 -5.454 16.003 1.00 97.62 93 ALA A N 1
ATOM 717 C CA . ALA A 1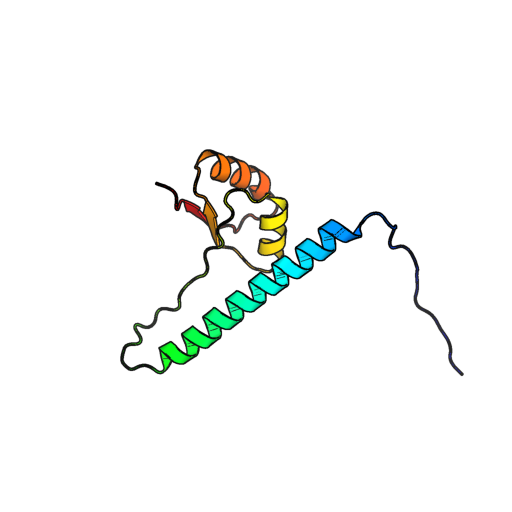 93 ? -7.183 -5.494 15.416 1.00 97.62 93 ALA A CA 1
ATOM 718 C C . ALA A 1 93 ? -7.310 -6.457 14.218 1.00 97.62 93 ALA A C 1
ATOM 720 O O . ALA A 1 93 ? -8.388 -7.000 13.967 1.00 97.62 93 ALA A O 1
ATOM 721 N N . LEU A 1 94 ? -6.228 -6.663 13.459 1.00 97.88 94 LEU A N 1
ATOM 722 C CA . LEU A 1 94 ? -6.219 -7.495 12.251 1.00 97.88 94 LEU A CA 1
ATOM 723 C C . LEU A 1 94 ? -5.608 -8.881 12.457 1.00 97.88 94 LEU A C 1
ATOM 725 O O . LEU A 1 94 ? -5.667 -9.702 11.546 1.00 97.88 94 LEU A O 1
ATOM 729 N N . LYS A 1 95 ? -5.061 -9.179 13.634 1.00 96.81 95 LYS A N 1
ATOM 730 C CA . LYS A 1 95 ? -4.296 -10.404 13.906 1.00 96.81 95 LYS A CA 1
ATOM 731 C C . LYS A 1 95 ? -5.042 -11.697 13.572 1.00 96.81 95 LYS A C 1
ATOM 733 O O . LYS A 1 95 ? -4.443 -12.624 13.037 1.00 96.81 95 LYS A O 1
ATOM 738 N N . SER A 1 96 ? -6.340 -11.760 13.873 1.00 97.19 96 SER A N 1
ATOM 739 C CA . SER A 1 96 ? -7.167 -12.951 13.635 1.00 97.19 96 SER A CA 1
ATOM 740 C C . SER A 1 96 ? -7.619 -13.096 12.180 1.00 97.19 96 SER A C 1
ATOM 742 O O . SER A 1 96 ? -7.695 -14.211 11.675 1.00 97.19 96 SER A O 1
ATOM 744 N N . LYS A 1 97 ? -7.909 -11.980 11.500 1.00 96.88 97 LYS A N 1
ATOM 745 C CA . LYS A 1 97 ? -8.436 -11.966 10.124 1.00 96.88 97 LYS A CA 1
ATOM 746 C C . LYS A 1 97 ? -7.334 -11.968 9.067 1.00 96.88 97 LYS A C 1
ATOM 748 O O . LYS A 1 97 ? -7.495 -12.571 8.013 1.00 96.88 97 LYS A O 1
ATOM 753 N N . CYS A 1 98 ? -6.213 -11.317 9.362 1.00 97.69 98 CYS A N 1
ATOM 754 C CA . CYS A 1 98 ? -5.116 -11.083 8.432 1.00 97.69 98 CYS A CA 1
ATOM 755 C C . CYS A 1 98 ? -3.763 -11.521 9.032 1.00 97.69 98 CYS A C 1
ATOM 757 O O . CYS A 1 98 ? -2.835 -10.711 9.129 1.00 97.69 98 CYS A O 1
ATOM 759 N N . PRO A 1 99 ? -3.600 -12.799 9.426 1.00 96.81 99 PRO A N 1
ATOM 760 C CA . PRO A 1 99 ? -2.434 -13.265 10.187 1.00 96.81 99 PRO A CA 1
ATOM 761 C C . PRO A 1 99 ? -1.107 -13.167 9.417 1.00 96.81 99 PRO A C 1
ATOM 763 O O . PRO A 1 99 ? -0.039 -13.163 10.019 1.00 96.81 99 PRO A O 1
ATOM 766 N N . ASN A 1 100 ? -1.160 -13.070 8.083 1.00 98.00 100 ASN A N 1
ATOM 767 C CA . ASN A 1 100 ? 0.029 -13.026 7.223 1.00 98.00 100 ASN A CA 1
ATOM 768 C C . ASN A 1 100 ? 0.516 -11.602 6.899 1.00 98.00 100 ASN A C 1
ATOM 770 O O . ASN A 1 100 ? 1.397 -11.440 6.047 1.00 98.00 100 ASN A O 1
ATOM 774 N N . ILE A 1 101 ? -0.057 -10.567 7.527 1.00 98.31 101 ILE A N 1
ATOM 775 C CA . ILE A 1 101 ? 0.419 -9.196 7.337 1.00 98.31 101 ILE A CA 1
ATOM 776 C C . ILE A 1 101 ? 1.864 -9.065 7.833 1.00 98.31 101 ILE A C 1
ATOM 778 O O . ILE A 1 101 ? 2.219 -9.481 8.933 1.00 98.31 101 ILE A O 1
ATOM 782 N N . ARG A 1 102 ? 2.698 -8.428 7.010 1.00 98.38 102 ARG A N 1
ATOM 783 C CA . ARG A 1 102 ? 4.055 -8.007 7.355 1.00 98.38 102 ARG A CA 1
ATOM 784 C C . ARG A 1 102 ? 4.058 -6.501 7.550 1.00 98.38 102 ARG A C 1
ATOM 786 O O . ARG A 1 102 ? 3.939 -5.744 6.583 1.00 98.38 102 ARG A O 1
ATOM 793 N N . TRP A 1 103 ? 4.185 -6.091 8.803 1.00 98.12 103 TRP A N 1
ATOM 794 C CA . TRP A 1 103 ? 4.260 -4.689 9.181 1.00 98.12 103 TRP A CA 1
ATOM 795 C C . TRP A 1 103 ? 5.674 -4.151 8.978 1.00 98.12 103 TRP A C 1
ATOM 797 O O . TRP A 1 103 ? 6.658 -4.767 9.382 1.00 98.12 103 TRP A O 1
ATOM 807 N N . HIS A 1 104 ? 5.762 -2.985 8.353 1.00 98.19 104 HIS A N 1
ATOM 808 C CA . HIS A 1 104 ? 6.984 -2.222 8.172 1.00 98.19 104 HIS A CA 1
ATOM 809 C C . HIS A 1 104 ? 6.804 -0.872 8.865 1.00 98.19 104 HIS A C 1
ATOM 811 O O . HIS A 1 104 ? 5.981 -0.059 8.448 1.00 98.19 104 HIS A O 1
ATOM 817 N N . PHE A 1 105 ? 7.573 -0.613 9.918 1.00 97.81 105 PHE A N 1
ATOM 818 C CA . PHE A 1 105 ? 7.665 0.739 10.452 1.00 97.81 105 PHE A CA 1
ATOM 819 C C . PHE A 1 105 ? 8.545 1.575 9.514 1.00 97.81 105 PHE A C 1
ATOM 821 O O . PHE A 1 105 ? 9.678 1.194 9.225 1.00 97.81 105 PHE A O 1
ATOM 828 N N . ILE A 1 106 ? 7.993 2.669 8.989 1.00 96.94 106 ILE A N 1
ATOM 829 C CA . ILE A 1 106 ? 8.658 3.574 8.033 1.00 96.94 106 ILE A CA 1
ATOM 830 C C . ILE A 1 106 ? 8.675 5.029 8.527 1.00 96.94 106 ILE A C 1
ATOM 832 O O . ILE A 1 106 ? 9.024 5.939 7.774 1.00 96.94 106 ILE A O 1
ATOM 836 N N . GLY A 1 107 ? 8.236 5.248 9.767 1.00 92.06 107 GLY A N 1
ATOM 837 C CA . GLY A 1 107 ? 8.352 6.524 10.458 1.00 92.06 107 GLY A CA 1
ATOM 838 C C . GLY A 1 107 ? 9.775 6.796 10.932 1.00 92.06 107 GLY A C 1
ATOM 839 O O . GLY A 1 107 ? 10.640 5.919 10.893 1.00 92.06 107 GLY A O 1
ATOM 840 N N . THR A 1 108 ? 9.988 8.027 11.379 1.00 85.06 108 THR A N 1
ATOM 841 C CA . THR A 1 108 ? 11.221 8.507 12.014 1.00 85.06 108 THR A CA 1
ATOM 842 C C . THR A 1 108 ? 10.969 8.784 13.478 1.00 85.06 108 THR A C 1
ATOM 844 O O . THR A 1 108 ? 9.918 9.415 13.741 1.00 85.06 108 THR A O 1
#

Radius of gyration: 19.26 Å; chains: 1; bounding box: 62×29×44 Å

pLDDT: mean 86.44, std 21.09, range [32.91, 98.62]